Protein AF-A0A4P8RL42-F1 (afdb_monomer)

pLDDT: mean 84.86, std 16.68, range [35.16, 98.5]

Radius of gyration: 20.7 Å; Cα contacts (8 Å, |Δi|>4): 250; chains: 1; bounding box: 62×41×58 Å

Sequence (166 aa):
MNKALKKITCSILVIILTSCLSPSPAGFWENFQEEQQVEHLNNQGPWGGKRIVHWKKGKGTFDKSEIIRFATDNGWTLKSETTFDSYTTQKWVQDGKLIFPLHWKGFTPKFDFDYTGFKEFPRWISGNILVMSFTTGYISIDLETQEEINTNGFIILNEKQNEMTL

Solvent-accessible surface area (backbone atoms only — not comparable to full-atom values): 10068 Å² total; per-residue (Å²): 137,69,84,71,70,75,68,66,75,67,73,66,70,69,67,67,76,73,64,80,81,72,71,56,91,76,48,75,56,69,69,55,66,48,94,31,52,77,49,78,47,80,48,78,47,100,90,54,65,50,72,36,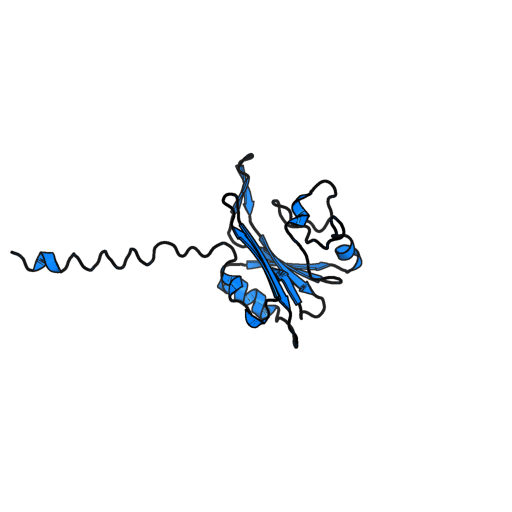41,32,33,49,49,96,71,70,60,65,56,65,69,57,53,52,47,56,39,42,79,70,63,26,42,84,71,47,76,48,77,43,52,36,82,60,48,71,60,30,56,56,96,91,37,48,32,40,53,50,48,99,94,42,78,42,104,57,79,58,91,86,57,76,64,31,79,78,34,70,38,92,74,68,52,38,32,38,39,35,36,22,44,48,87,46,72,44,68,42,87,89,78,65,50,75,41,78,40,66,47,54,38,39,28,30,78,78,27,30,36,38,35,66

Mean predicted aligned error: 8.5 Å

Structure (mmCIF, N/CA/C/O backbone):
data_AF-A0A4P8RL42-F1
#
_entry.id   AF-A0A4P8RL42-F1
#
loop_
_atom_site.group_PDB
_atom_site.id
_atom_site.type_symbol
_atom_site.label_atom_id
_atom_site.label_alt_id
_atom_site.label_comp_id
_atom_site.label_asym_id
_atom_site.label_entity_id
_atom_site.label_seq_id
_atom_site.pdbx_PDB_ins_code
_atom_site.Cartn_x
_atom_site.Cartn_y
_atom_site.Cartn_z
_atom_site.occupancy
_atom_site.B_iso_or_equiv
_atom_site.auth_seq_id
_atom_site.auth_comp_id
_atom_site.auth_asym_id
_atom_site.auth_atom_id
_atom_site.pdbx_PDB_model_num
ATOM 1 N N . MET A 1 1 ? 46.573 -31.026 34.137 1.00 48.59 1 MET A N 1
ATOM 2 C CA . MET A 1 1 ? 45.485 -30.716 33.178 1.00 48.59 1 MET A CA 1
ATOM 3 C C . MET A 1 1 ? 44.779 -29.446 33.646 1.00 48.59 1 MET A C 1
ATOM 5 O O . MET A 1 1 ? 44.196 -29.437 34.724 1.00 48.59 1 MET A O 1
ATOM 9 N N . ASN A 1 2 ? 44.976 -28.344 32.918 1.00 44.38 2 ASN A N 1
ATOM 10 C CA . ASN A 1 2 ? 44.758 -26.969 33.382 1.00 44.38 2 ASN A CA 1
ATOM 11 C C . ASN A 1 2 ? 43.278 -26.551 33.412 1.00 44.38 2 ASN A C 1
ATOM 13 O O . ASN A 1 2 ? 4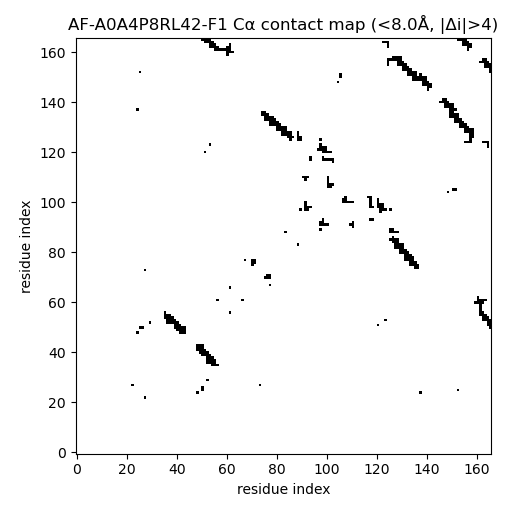2.576 -26.647 32.407 1.00 44.38 2 ASN A O 1
ATOM 17 N N . LYS A 1 3 ? 42.842 -25.966 34.539 1.00 47.75 3 LYS A N 1
ATOM 18 C CA . LYS A 1 3 ? 41.514 -25.343 34.748 1.00 47.75 3 LYS A CA 1
ATOM 19 C C . LYS A 1 3 ? 41.203 -24.174 33.787 1.00 47.75 3 LYS A C 1
ATOM 21 O O . LYS A 1 3 ? 40.080 -23.681 33.783 1.00 47.75 3 LYS A O 1
ATOM 26 N N . ALA A 1 4 ? 42.162 -23.759 32.958 1.00 51.03 4 ALA A N 1
ATOM 27 C CA . ALA A 1 4 ? 41.998 -22.724 31.939 1.00 51.03 4 ALA A CA 1
ATOM 28 C C . ALA A 1 4 ? 41.251 -23.207 30.678 1.00 51.03 4 ALA A C 1
ATOM 30 O O . ALA A 1 4 ? 40.630 -22.398 29.998 1.00 51.03 4 ALA A O 1
ATOM 31 N N . LEU A 1 5 ? 41.230 -24.516 30.391 1.00 46.38 5 LEU A N 1
ATOM 32 C CA . LEU A 1 5 ? 40.621 -25.032 29.154 1.00 46.38 5 LEU A CA 1
ATOM 33 C C . LEU A 1 5 ? 39.092 -25.207 29.239 1.00 46.38 5 LEU A C 1
ATOM 35 O O . LEU A 1 5 ? 38.435 -25.390 28.222 1.00 46.38 5 LEU A O 1
ATOM 39 N N . LYS A 1 6 ? 38.512 -25.117 30.445 1.00 41.56 6 LYS A N 1
ATOM 40 C CA . LYS A 1 6 ? 37.064 -25.285 30.682 1.00 41.56 6 LYS A CA 1
ATOM 41 C C . LYS A 1 6 ? 36.271 -23.970 30.631 1.00 41.56 6 LYS A C 1
ATOM 43 O O . LYS A 1 6 ? 35.050 -24.003 30.708 1.00 41.56 6 LYS A O 1
ATOM 48 N N . LYS A 1 7 ? 36.952 -22.819 30.524 1.00 44.31 7 LYS A N 1
ATOM 49 C CA . LYS A 1 7 ? 36.321 -21.484 30.461 1.00 44.31 7 LYS A CA 1
ATOM 50 C C . LYS A 1 7 ? 36.219 -20.902 29.048 1.00 44.31 7 LYS A C 1
ATOM 52 O O . LYS A 1 7 ? 35.535 -19.904 28.873 1.00 44.31 7 LYS A O 1
ATOM 57 N N . ILE A 1 8 ? 36.856 -21.517 28.052 1.00 49.47 8 ILE A N 1
ATOM 58 C CA . ILE A 1 8 ? 36.859 -21.009 26.667 1.00 49.47 8 ILE A CA 1
ATOM 59 C C . ILE A 1 8 ? 35.755 -21.669 25.818 1.00 49.47 8 ILE A C 1
ATOM 61 O O . ILE A 1 8 ? 35.362 -21.147 24.782 1.00 49.47 8 ILE A O 1
ATOM 65 N N . THR A 1 9 ? 35.161 -22.768 26.286 1.00 47.16 9 THR A N 1
ATOM 66 C CA . THR A 1 9 ? 34.177 -23.547 25.516 1.00 47.16 9 THR A CA 1
ATOM 67 C C . THR A 1 9 ? 32.730 -23.048 25.625 1.00 47.16 9 THR A C 1
ATOM 69 O O . THR A 1 9 ? 31.864 -23.596 24.955 1.00 47.16 9 THR A O 1
ATOM 72 N N . CYS A 1 10 ? 32.442 -22.020 26.435 1.00 45.97 10 CYS A N 1
ATOM 73 C CA . CYS A 1 10 ? 31.068 -21.525 26.633 1.00 45.97 10 CYS A CA 1
ATOM 74 C C . CYS A 1 10 ? 30.753 -20.223 25.870 1.00 45.97 10 CYS A C 1
ATOM 76 O O . CYS A 1 10 ? 29.589 -19.905 25.655 1.00 45.97 10 CYS A O 1
ATOM 78 N N . SER A 1 11 ? 31.764 -19.475 25.416 1.00 48.25 11 SER A N 1
ATOM 79 C CA . SER A 1 11 ? 31.546 -18.135 24.841 1.00 48.25 11 SER A CA 1
ATOM 80 C C . SER A 1 11 ? 31.336 -18.111 23.322 1.00 48.25 11 SER A C 1
ATOM 82 O O . SER A 1 11 ? 31.025 -17.059 22.778 1.00 48.25 11 SER A O 1
ATOM 84 N N . ILE A 1 12 ? 31.474 -19.246 22.627 1.00 50.31 12 ILE A N 1
ATOM 85 C CA . ILE A 1 12 ? 31.303 -19.326 21.161 1.00 50.31 12 ILE A CA 1
ATOM 86 C C . ILE A 1 12 ? 29.868 -19.740 20.772 1.00 50.31 12 ILE A C 1
ATOM 88 O O . ILE A 1 12 ? 29.427 -19.463 19.662 1.00 50.31 12 ILE A O 1
ATOM 92 N N . LEU A 1 13 ? 29.084 -20.321 21.690 1.00 44.75 13 LEU A N 1
ATOM 93 C CA . LEU A 1 13 ? 27.741 -20.837 21.378 1.00 44.75 13 LEU A CA 1
ATOM 94 C C . LEU A 1 13 ? 26.639 -19.756 21.352 1.00 44.75 13 LEU A C 1
ATOM 96 O O . LEU A 1 13 ? 25.581 -19.977 20.775 1.00 44.75 13 LEU A O 1
ATOM 100 N N . VAL A 1 14 ? 26.876 -18.576 21.937 1.00 51.81 14 VAL A N 1
ATOM 101 C CA . VAL A 1 14 ? 25.872 -17.491 22.005 1.00 51.81 14 VAL A CA 1
ATOM 102 C C . VAL A 1 14 ? 25.828 -16.648 20.720 1.00 51.81 14 VAL A C 1
ATOM 104 O O . VAL A 1 14 ? 24.813 -16.026 20.429 1.00 51.81 14 VAL A O 1
ATOM 107 N N . ILE A 1 15 ? 26.881 -16.668 19.897 1.00 50.81 15 ILE A N 1
ATOM 108 C CA . ILE A 1 15 ? 26.983 -15.812 18.698 1.00 50.81 15 ILE A CA 1
ATOM 109 C C . ILE A 1 15 ? 26.294 -16.447 17.466 1.00 50.81 15 ILE A C 1
ATOM 111 O O . ILE A 1 15 ? 25.999 -15.757 16.497 1.00 50.81 15 ILE A O 1
ATOM 115 N N . ILE A 1 16 ? 25.959 -17.742 17.511 1.00 49.81 16 ILE A N 1
ATOM 116 C CA . ILE A 1 16 ? 25.356 -18.473 16.374 1.00 49.81 16 ILE A CA 1
ATOM 117 C C . ILE A 1 16 ? 23.809 -18.428 16.405 1.00 49.81 16 ILE A C 1
ATOM 119 O O . ILE A 1 16 ? 23.157 -18.812 15.442 1.00 49.81 16 ILE A O 1
ATOM 123 N N . LEU A 1 17 ? 23.190 -17.921 17.481 1.00 47.09 17 LEU A N 1
ATOM 124 C CA . LEU A 1 17 ? 21.724 -17.785 17.578 1.00 47.09 17 LEU A CA 1
ATOM 125 C C . LEU A 1 17 ? 21.194 -16.401 17.175 1.00 47.09 17 LEU A C 1
ATOM 127 O O . LEU A 1 17 ? 19.986 -16.224 17.065 1.00 47.09 17 LEU A O 1
ATOM 131 N N . THR A 1 18 ? 22.067 -15.423 16.926 1.00 50.94 18 THR A N 1
ATOM 132 C CA . THR A 1 18 ? 21.676 -14.111 16.374 1.00 50.94 18 THR A CA 1
ATOM 133 C C . THR A 1 18 ? 21.862 -14.035 14.857 1.00 50.94 18 THR A C 1
ATOM 135 O O . THR A 1 18 ? 21.629 -12.992 14.246 1.00 50.94 18 THR A O 1
ATOM 138 N N . SER A 1 19 ? 22.280 -15.137 14.227 1.00 35.16 19 SER A N 1
ATOM 139 C CA . SER A 1 19 ? 22.472 -15.237 12.784 1.00 35.16 19 SER A CA 1
ATOM 140 C C . SER A 1 19 ? 21.126 -15.449 12.079 1.00 35.16 19 SER A C 1
ATOM 142 O O . SER A 1 19 ? 20.507 -16.497 12.224 1.00 35.16 19 SER A O 1
ATOM 144 N N . CYS A 1 20 ? 20.712 -14.473 11.270 1.00 51.19 20 CYS A N 1
ATOM 145 C CA . CYS A 1 20 ? 19.625 -14.572 10.286 1.00 51.19 20 CYS A CA 1
ATOM 146 C C . CYS A 1 20 ? 18.197 -14.783 10.818 1.00 51.19 20 CYS A C 1
ATOM 148 O O . CYS A 1 20 ? 17.519 -15.744 10.469 1.00 51.19 20 CYS A O 1
ATOM 150 N N . LEU A 1 21 ? 17.661 -13.772 11.495 1.00 45.22 21 LEU A N 1
ATOM 151 C CA . LEU A 1 21 ? 16.284 -13.360 11.214 1.00 45.22 21 LEU A CA 1
ATOM 152 C C . LEU A 1 21 ? 16.374 -12.056 10.427 1.00 45.22 21 LEU A C 1
ATOM 154 O O . LEU A 1 21 ? 16.162 -10.986 10.980 1.00 45.22 21 LEU A O 1
ATOM 158 N N . SER A 1 22 ? 16.771 -12.122 9.152 1.00 49.28 22 SER A N 1
ATOM 159 C CA . SER A 1 22 ? 16.405 -11.024 8.257 1.00 49.28 22 SER A CA 1
ATOM 160 C C . SER A 1 22 ? 14.915 -11.225 8.000 1.00 49.28 22 SER A C 1
ATOM 162 O O . SER A 1 22 ? 14.570 -12.215 7.344 1.00 49.28 22 SER A O 1
ATOM 164 N N . PRO A 1 23 ? 14.011 -10.418 8.589 1.00 61.91 23 PRO A N 1
ATOM 165 C CA . PRO A 1 23 ? 12.600 -10.560 8.287 1.00 61.91 23 PRO A CA 1
ATOM 166 C C . PRO A 1 23 ? 12.448 -10.424 6.772 1.00 61.91 23 PRO A C 1
ATOM 168 O O . PRO A 1 23 ? 13.044 -9.532 6.161 1.00 61.91 23 PRO A O 1
ATOM 171 N N . SER A 1 24 ? 11.689 -11.336 6.154 1.00 70.94 24 SER A N 1
ATOM 172 C CA . SER A 1 24 ? 11.369 -11.219 4.727 1.00 70.94 24 SER A CA 1
ATOM 173 C C . SER A 1 24 ? 10.887 -9.790 4.442 1.00 70.94 24 SER A C 1
ATOM 175 O O . SER A 1 24 ? 10.208 -9.230 5.312 1.00 70.94 24 SER A O 1
ATOM 177 N N . PRO A 1 25 ? 11.187 -9.195 3.275 1.00 75.44 25 PRO A N 1
ATOM 178 C CA . PRO A 1 25 ? 10.697 -7.860 2.947 1.00 75.44 25 PRO A CA 1
ATOM 179 C C . PRO A 1 25 ? 9.186 -7.772 3.205 1.00 75.44 25 PRO A C 1
ATOM 181 O O . PRO A 1 25 ? 8.433 -8.634 2.753 1.00 75.44 25 PRO A O 1
ATOM 184 N N . ALA A 1 26 ? 8.749 -6.781 3.988 1.00 87.44 26 ALA A N 1
ATOM 185 C CA . ALA A 1 26 ? 7.354 -6.600 4.424 1.00 87.44 26 ALA A CA 1
ATOM 186 C C . ALA A 1 26 ? 6.773 -7.678 5.379 1.00 87.44 26 ALA A C 1
ATOM 188 O O . ALA A 1 26 ? 5.577 -7.662 5.649 1.00 87.44 26 ALA A O 1
ATOM 189 N N . GLY A 1 27 ? 7.565 -8.618 5.904 1.00 88.12 27 GLY A N 1
ATOM 190 C CA . GLY A 1 27 ? 7.070 -9.722 6.747 1.00 88.12 27 GLY A CA 1
ATOM 191 C C . GLY A 1 27 ? 6.490 -9.283 8.088 1.00 88.12 27 GLY A C 1
ATOM 192 O O . GLY A 1 27 ? 5.597 -9.931 8.618 1.00 88.12 27 GLY A O 1
ATOM 193 N N . PHE A 1 28 ? 6.931 -8.139 8.604 1.00 90.81 28 PHE A N 1
ATOM 194 C CA . PHE A 1 28 ? 6.409 -7.575 9.846 1.00 90.81 28 PHE A CA 1
ATOM 195 C C . PHE A 1 28 ? 4.910 -7.229 9.772 1.00 90.81 28 PHE A C 1
ATOM 197 O O . PHE A 1 28 ? 4.249 -7.188 10.806 1.00 90.81 28 PHE A O 1
ATOM 204 N N . TRP A 1 29 ? 4.351 -7.040 8.571 1.00 93.56 29 TRP A N 1
ATOM 205 C CA . TRP A 1 29 ? 2.921 -6.784 8.382 1.00 93.56 29 TRP A CA 1
ATOM 206 C C . TRP A 1 29 ? 2.024 -7.975 8.719 1.00 93.56 29 TRP A C 1
ATOM 208 O O . TRP A 1 29 ? 0.846 -7.762 8.983 1.00 93.56 29 TRP A O 1
ATOM 218 N N . GLU A 1 30 ? 2.554 -9.202 8.764 1.00 89.56 30 GLU A N 1
ATOM 219 C CA . GLU A 1 30 ? 1.757 -10.404 9.057 1.00 89.56 30 GLU A CA 1
ATOM 220 C C . GLU A 1 30 ? 1.073 -10.326 10.427 1.00 89.56 30 GLU A C 1
ATOM 222 O O . GLU A 1 30 ? -0.055 -10.779 10.573 1.00 89.56 30 GLU A O 1
ATOM 227 N N . ASN A 1 31 ? 1.695 -9.652 11.396 1.00 91.06 31 ASN A N 1
ATOM 228 C CA . ASN A 1 31 ? 1.150 -9.515 12.748 1.00 91.06 31 ASN A CA 1
ATOM 229 C C . ASN A 1 31 ? 0.371 -8.206 12.959 1.00 91.06 31 ASN A C 1
ATOM 231 O O . ASN A 1 31 ? -0.161 -7.963 14.043 1.00 91.06 31 ASN A O 1
ATOM 235 N N . PHE A 1 32 ? 0.323 -7.316 11.963 1.00 95.25 32 PHE A N 1
ATOM 236 C CA . PHE A 1 32 ? -0.407 -6.060 12.098 1.00 95.25 32 PHE A CA 1
ATOM 237 C C . PHE A 1 32 ? -1.907 -6.332 12.030 1.00 95.25 32 PHE A C 1
ATOM 239 O O . PHE A 1 32 ? -2.397 -6.774 10.992 1.00 95.25 32 PHE A O 1
ATOM 246 N N . GLN A 1 33 ? -2.643 -6.050 13.111 1.00 95.06 33 GLN A N 1
ATOM 247 C CA . GLN A 1 33 ? -4.110 -6.168 13.142 1.00 95.06 33 GLN A CA 1
ATOM 248 C C . GLN A 1 33 ? -4.600 -7.517 12.571 1.00 95.06 33 GLN A C 1
ATOM 250 O O . GLN A 1 33 ? -5.485 -7.570 11.719 1.00 95.06 33 GLN A O 1
ATOM 255 N N . GLU A 1 34 ? -3.957 -8.607 13.007 1.00 95.06 34 GLU A N 1
ATOM 256 C CA . GLU A 1 34 ? -4.115 -9.967 12.466 1.00 95.06 34 GLU A CA 1
ATOM 257 C C . GLU A 1 34 ? -5.574 -10.433 12.432 1.00 95.06 34 GLU A C 1
ATOM 259 O O . GLU A 1 34 ? -6.045 -10.926 11.413 1.00 95.06 34 GLU A O 1
ATOM 264 N N . GLU A 1 35 ? -6.337 -10.173 13.495 1.00 95.62 35 GLU A N 1
ATOM 265 C CA . GLU A 1 35 ? -7.759 -10.535 13.582 1.00 95.62 35 GLU A CA 1
ATOM 266 C C . GLU A 1 35 ? -8.645 -9.845 12.528 1.00 95.62 35 GLU A C 1
ATOM 268 O O . GLU A 1 35 ? -9.798 -10.230 12.334 1.00 95.62 35 GLU A O 1
ATOM 273 N N . GLN A 1 36 ? -8.148 -8.790 11.878 1.00 97.38 36 GLN A N 1
ATOM 274 C CA . GLN A 1 36 ? -8.848 -8.077 10.813 1.00 97.38 36 GLN A CA 1
ATOM 275 C C . GLN A 1 36 ? -8.395 -8.516 9.413 1.00 97.38 36 GLN A C 1
ATOM 277 O O . GLN A 1 36 ? -8.956 -8.018 8.436 1.00 97.38 36 GLN A O 1
ATOM 282 N N . GLN A 1 37 ? -7.406 -9.407 9.286 1.00 96.44 37 GLN A N 1
ATOM 283 C CA . GLN A 1 37 ? -6.947 -9.929 7.997 1.00 96.44 37 GLN A CA 1
ATOM 284 C C . GLN A 1 37 ? -7.973 -10.918 7.429 1.00 96.44 37 GLN A C 1
ATOM 286 O O . GLN A 1 37 ? -8.517 -11.758 8.143 1.00 96.44 37 GLN A O 1
ATOM 291 N N . VAL A 1 38 ? -8.283 -10.780 6.140 1.00 96.62 38 VAL A N 1
ATOM 292 C CA . VAL A 1 38 ? -9.310 -11.580 5.452 1.00 96.62 38 VAL A CA 1
ATOM 293 C C . VAL A 1 38 ? -8.794 -12.282 4.195 1.00 96.62 38 VAL A C 1
ATOM 295 O O . VAL A 1 38 ? -9.374 -13.288 3.806 1.00 96.62 38 VAL A O 1
ATOM 298 N N . GLU A 1 39 ? -7.718 -11.788 3.571 1.00 93.38 39 GLU A N 1
ATOM 299 C CA . GLU A 1 39 ? -7.052 -12.428 2.424 1.00 93.38 39 GLU A CA 1
ATOM 300 C C . GLU A 1 39 ? -5.543 -12.186 2.484 1.00 93.38 39 GLU A C 1
ATOM 302 O O . GLU A 1 39 ? -5.092 -11.110 2.882 1.00 93.38 39 GLU A O 1
ATOM 307 N N . HIS A 1 40 ? -4.756 -13.185 2.080 1.00 89.94 40 HIS A N 1
ATOM 308 C CA . HIS A 1 40 ? -3.297 -13.119 2.100 1.00 89.94 40 HIS A CA 1
ATOM 309 C C . HIS A 1 40 ? -2.746 -13.801 0.851 1.00 89.94 40 HIS A C 1
ATOM 311 O O . HIS A 1 40 ? -3.061 -14.956 0.563 1.00 89.94 40 HIS A O 1
ATOM 317 N N . LEU A 1 41 ? -1.865 -13.113 0.135 1.00 87.19 41 LEU A N 1
ATOM 318 C CA . LEU A 1 41 ? -1.047 -13.699 -0.915 1.00 87.19 41 LEU A CA 1
ATOM 319 C C . LEU A 1 41 ? 0.408 -13.514 -0.531 1.00 87.19 41 LEU A C 1
ATOM 321 O O . LEU A 1 41 ? 0.923 -12.399 -0.504 1.00 87.19 41 LEU A O 1
ATOM 325 N N . ASN A 1 42 ? 1.074 -14.624 -0.249 1.00 83.81 42 ASN A N 1
ATOM 326 C CA . ASN A 1 42 ? 2.492 -14.641 0.046 1.00 83.81 42 ASN A CA 1
ATOM 327 C C . ASN A 1 42 ? 3.177 -15.591 -0.934 1.00 83.81 42 ASN A C 1
ATOM 329 O O . ASN A 1 42 ? 3.057 -16.809 -0.820 1.00 83.81 42 ASN A O 1
ATOM 333 N N . ASN A 1 43 ? 3.856 -15.034 -1.932 1.00 79.12 43 ASN A N 1
ATOM 334 C CA . ASN A 1 43 ? 4.658 -15.809 -2.869 1.00 79.12 43 ASN A CA 1
ATOM 335 C C . ASN A 1 43 ? 6.097 -15.315 -2.763 1.00 79.12 43 ASN A C 1
ATOM 337 O O . ASN A 1 43 ? 6.407 -14.257 -3.293 1.00 79.12 43 ASN A O 1
ATOM 341 N N . GLN A 1 44 ? 6.943 -16.066 -2.060 1.00 68.19 44 GLN A N 1
ATOM 342 C CA . GLN A 1 44 ? 8.369 -15.783 -1.860 1.00 68.19 44 GLN A CA 1
ATOM 343 C C . GLN A 1 44 ? 9.204 -16.659 -2.800 1.00 68.19 44 GLN A C 1
ATOM 345 O O . GLN A 1 44 ? 9.900 -17.578 -2.368 1.00 68.19 44 GLN A O 1
ATOM 350 N N . GLY A 1 45 ? 9.063 -16.428 -4.104 1.00 66.50 45 GLY A N 1
ATOM 351 C CA . GLY A 1 45 ? 9.779 -17.191 -5.118 1.00 66.50 45 GLY A CA 1
ATOM 352 C C . GLY A 1 45 ? 11.290 -16.916 -5.110 1.00 66.50 45 GLY A C 1
ATOM 353 O O . GLY A 1 45 ? 11.740 -15.887 -4.604 1.00 66.50 45 GLY A O 1
ATOM 354 N N . PRO A 1 46 ? 12.097 -17.799 -5.731 1.00 56.06 46 PRO A N 1
ATOM 355 C CA . PRO A 1 46 ? 13.551 -17.621 -5.832 1.00 56.06 46 PRO A CA 1
ATOM 356 C C . PRO A 1 46 ? 13.961 -16.363 -6.617 1.00 56.06 46 PRO A C 1
ATOM 358 O O . PRO A 1 46 ? 15.097 -15.917 -6.508 1.00 56.06 46 PRO A O 1
ATOM 361 N N . TRP A 1 47 ? 13.033 -15.785 -7.384 1.00 63.19 47 TRP A N 1
ATOM 362 C CA . TRP A 1 47 ? 13.239 -14.614 -8.241 1.00 63.19 47 TRP A CA 1
ATOM 363 C C . TRP A 1 47 ? 12.595 -13.338 -7.685 1.00 63.19 47 TRP A C 1
ATOM 365 O O . TRP A 1 47 ? 12.375 -12.381 -8.421 1.00 63.19 47 TRP A O 1
ATOM 375 N N . GLY A 1 48 ? 12.261 -13.333 -6.393 1.00 65.12 48 GLY A N 1
ATOM 376 C CA . GLY A 1 48 ? 11.593 -12.222 -5.729 1.00 65.12 48 GLY A CA 1
ATOM 377 C C . GLY A 1 48 ? 10.279 -12.637 -5.080 1.00 65.12 48 GLY A C 1
ATOM 378 O O . GLY A 1 48 ? 9.629 -13.609 -5.474 1.00 65.12 48 GLY A O 1
ATOM 379 N N . GLY A 1 49 ? 9.914 -11.884 -4.044 1.00 75.88 49 GLY A N 1
ATOM 380 C CA . GLY A 1 49 ? 8.728 -12.129 -3.245 1.00 75.88 49 GLY A CA 1
ATOM 381 C C . GLY A 1 49 ? 7.665 -11.058 -3.434 1.00 75.88 49 GLY A C 1
ATOM 382 O O . GLY A 1 49 ? 7.978 -9.872 -3.495 1.00 75.88 49 GLY A O 1
ATOM 383 N N . LYS A 1 50 ? 6.398 -11.468 -3.459 1.00 82.44 50 LYS A N 1
ATOM 384 C CA . LYS A 1 50 ? 5.248 -10.581 -3.284 1.00 82.44 50 LYS A CA 1
ATOM 385 C C . LYS A 1 50 ? 4.505 -10.954 -2.014 1.00 82.44 50 LYS A C 1
ATOM 387 O O . LYS A 1 50 ? 4.257 -12.132 -1.745 1.00 82.44 50 LYS A O 1
ATOM 392 N N . ARG A 1 51 ? 4.140 -9.927 -1.256 1.00 88.94 51 ARG A N 1
ATOM 393 C CA . ARG A 1 51 ? 3.251 -10.031 -0.109 1.00 88.94 51 ARG A CA 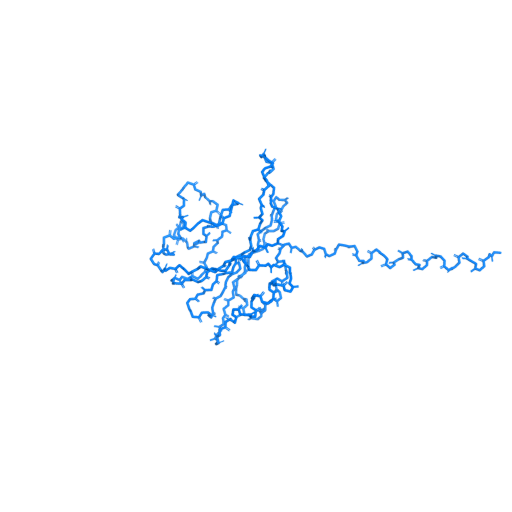1
ATOM 394 C C . ARG A 1 51 ? 2.121 -9.048 -0.323 1.00 88.94 51 ARG A C 1
ATOM 396 O O . ARG A 1 51 ? 2.379 -7.871 -0.537 1.00 88.94 51 ARG A O 1
ATOM 403 N N . ILE A 1 52 ? 0.910 -9.570 -0.283 1.00 93.06 52 ILE A N 1
ATOM 404 C CA . ILE A 1 52 ? -0.315 -8.799 -0.370 1.00 93.06 52 ILE A CA 1
ATOM 405 C C . ILE A 1 52 ? -1.190 -9.273 0.771 1.00 93.06 52 ILE A C 1
ATOM 407 O O . ILE A 1 52 ? -1.388 -10.477 0.940 1.00 93.06 52 ILE A O 1
ATOM 411 N N . VAL A 1 53 ? -1.685 -8.343 1.568 1.00 95.44 53 VAL A N 1
ATOM 412 C CA . VAL A 1 53 ? -2.554 -8.668 2.698 1.00 95.44 53 VAL A CA 1
ATOM 413 C C . VAL A 1 53 ? -3.746 -7.737 2.638 1.00 95.44 53 VAL A C 1
ATOM 415 O O . VAL A 1 53 ? -3.602 -6.543 2.385 1.00 95.44 53 VAL A O 1
ATOM 418 N N . HIS A 1 54 ? -4.936 -8.288 2.818 1.00 97.44 54 HIS A N 1
ATOM 419 C CA . HIS A 1 54 ? -6.182 -7.547 2.814 1.00 97.44 54 HIS A CA 1
ATOM 420 C C . HIS A 1 54 ? -6.796 -7.595 4.204 1.00 97.44 54 HIS A C 1
ATOM 422 O O . HIS A 1 54 ? -6.984 -8.673 4.767 1.00 97.44 54 HIS A O 1
ATOM 428 N N . TRP A 1 55 ? -7.155 -6.430 4.732 1.00 97.94 55 TRP A N 1
ATOM 429 C CA . TRP A 1 55 ? -7.803 -6.302 6.026 1.00 97.94 55 TRP A CA 1
ATOM 430 C C . TRP A 1 55 ? -9.169 -5.647 5.902 1.00 97.94 55 TRP A C 1
ATOM 432 O O . TRP A 1 55 ? -9.369 -4.717 5.115 1.00 97.94 55 TRP A O 1
ATOM 442 N N . LYS A 1 56 ? -10.084 -6.054 6.781 1.00 98.00 56 LYS A N 1
ATOM 443 C CA . LYS A 1 56 ? -11.435 -5.515 6.869 1.00 98.00 56 LYS A CA 1
ATOM 444 C C . LYS A 1 56 ? -11.911 -5.422 8.311 1.00 98.00 56 LYS A C 1
ATOM 446 O O . LYS A 1 56 ? -11.923 -6.401 9.051 1.00 98.00 56 LYS A O 1
ATOM 451 N N . LYS A 1 57 ? -12.384 -4.239 8.702 1.00 96.69 57 LYS A N 1
ATOM 452 C CA . LYS A 1 57 ? -13.013 -4.006 10.004 1.00 96.69 57 LYS A CA 1
ATOM 453 C C . LYS A 1 57 ? -14.525 -4.158 9.916 1.00 96.69 57 LYS A C 1
ATOM 455 O O . LYS A 1 57 ? -15.185 -3.512 9.104 1.00 96.69 57 LYS A O 1
ATOM 460 N N . GLY A 1 58 ? -15.088 -4.949 10.829 1.00 92.12 58 GLY A N 1
ATOM 461 C CA . GLY A 1 58 ? -16.538 -5.002 11.036 1.00 92.12 58 GLY A CA 1
ATOM 462 C C . GLY A 1 58 ? -17.103 -3.704 11.632 1.00 92.12 58 GLY A C 1
ATOM 463 O O . GLY A 1 58 ? -18.226 -3.317 11.316 1.00 92.12 58 G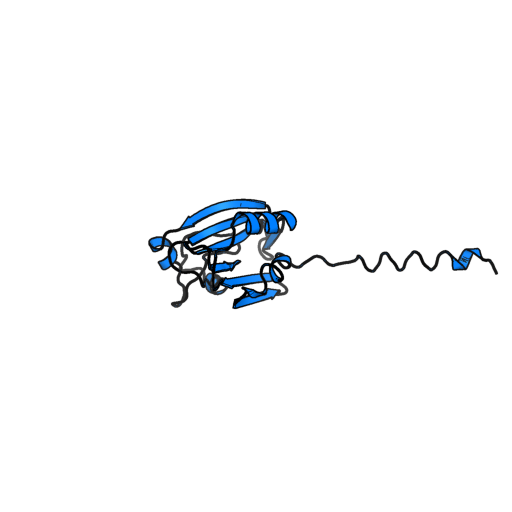LY A O 1
ATOM 464 N N . LYS A 1 59 ? -16.323 -3.011 12.476 1.00 93.06 59 LYS A N 1
ATOM 465 C CA . LYS A 1 59 ? -16.645 -1.699 13.064 1.00 93.06 59 LYS A CA 1
ATOM 466 C C . LYS A 1 59 ? -15.380 -0.844 13.197 1.00 93.06 59 LYS A C 1
ATOM 468 O O . LYS A 1 59 ? -14.310 -1.374 13.482 1.00 93.06 59 LYS A O 1
ATOM 473 N N . GLY A 1 60 ? -15.532 0.473 13.059 1.00 95.75 60 GLY A N 1
ATOM 474 C CA . GLY A 1 60 ? -14.431 1.436 13.167 1.00 95.75 60 GLY A CA 1
ATOM 475 C C . GLY A 1 60 ? -13.603 1.563 11.887 1.00 95.75 60 GLY A C 1
ATOM 476 O O . GLY A 1 60 ? -14.006 1.093 10.824 1.00 95.75 60 GLY A O 1
ATOM 477 N N . THR A 1 61 ? -12.453 2.222 12.009 1.00 97.75 61 THR A N 1
ATOM 478 C CA . THR A 1 61 ? -11.538 2.524 10.903 1.00 97.75 61 THR A CA 1
ATOM 479 C C . THR A 1 61 ? -10.111 2.100 11.244 1.00 97.75 61 THR A C 1
ATOM 481 O O . THR A 1 61 ? -9.765 1.878 12.408 1.00 97.75 61 THR A O 1
ATOM 484 N N . PHE A 1 62 ? -9.278 1.916 10.229 1.00 97.88 62 PHE A N 1
ATOM 485 C CA . PHE A 1 62 ? -7.833 1.843 10.372 1.00 97.88 62 PHE A CA 1
ATOM 486 C C . PHE A 1 62 ? -7.300 3.266 10.546 1.00 97.88 62 PHE A C 1
ATOM 488 O O . PHE A 1 62 ? -7.541 4.124 9.697 1.00 97.88 62 PHE A O 1
ATOM 495 N N . ASP A 1 63 ? -6.617 3.533 11.661 1.00 97.38 63 ASP A N 1
ATOM 496 C CA . ASP A 1 63 ? -6.011 4.841 11.897 1.00 97.38 63 ASP A CA 1
ATOM 497 C C . ASP A 1 63 ? -4.759 4.975 11.032 1.00 97.38 63 ASP A C 1
ATOM 499 O O . ASP A 1 63 ? -3.780 4.243 11.182 1.00 97.38 63 ASP A O 1
ATOM 503 N N . LYS A 1 64 ? -4.780 5.950 10.126 1.00 97.62 64 LYS A N 1
ATOM 504 C CA . LYS A 1 64 ? -3.655 6.246 9.244 1.00 97.62 64 LYS A CA 1
ATOM 505 C C . LYS A 1 64 ? -2.361 6.515 10.019 1.00 97.62 64 LYS A C 1
ATOM 507 O O . LYS A 1 64 ? -1.292 6.084 9.597 1.00 97.62 64 LYS A O 1
ATOM 512 N N . SER A 1 65 ? -2.455 7.186 11.165 1.00 98.00 65 SER A N 1
ATOM 513 C CA . SER A 1 65 ? -1.299 7.509 12.009 1.00 98.00 65 SER A CA 1
ATOM 514 C C . SER A 1 65 ? -0.680 6.248 12.610 1.00 98.00 65 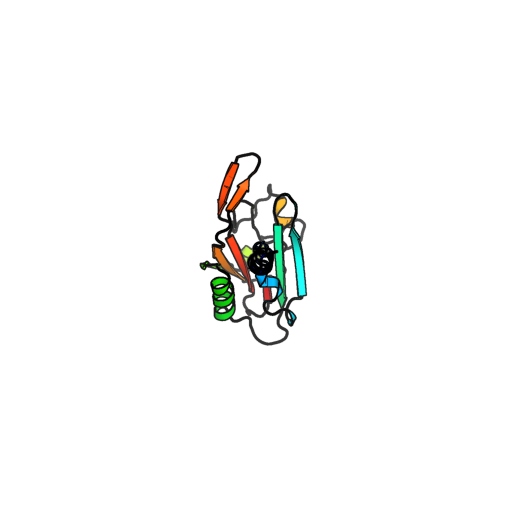SER A C 1
ATOM 516 O O . SER A 1 65 ? 0.540 6.144 12.708 1.00 98.00 65 SER A O 1
ATOM 518 N N . GLU A 1 66 ? -1.513 5.271 12.975 1.00 98.25 66 GLU A N 1
ATOM 519 C CA . GLU A 1 66 ? -1.077 3.963 13.462 1.00 98.25 66 GLU A CA 1
ATOM 520 C C . GLU A 1 66 ? -0.361 3.176 12.360 1.00 98.25 66 GLU A C 1
ATOM 522 O O . GLU A 1 66 ? 0.724 2.657 12.610 1.00 98.25 66 GLU A O 1
ATOM 527 N N . ILE A 1 67 ? -0.917 3.151 11.142 1.00 98.31 67 ILE A N 1
ATOM 528 C CA . ILE A 1 67 ? -0.299 2.490 9.980 1.00 98.31 67 ILE A CA 1
ATOM 529 C C . ILE A 1 67 ? 1.076 3.101 9.687 1.00 98.31 67 ILE A C 1
ATOM 531 O O . ILE A 1 67 ? 2.060 2.376 9.552 1.00 98.31 67 ILE A O 1
ATOM 535 N N . ILE A 1 68 ? 1.158 4.435 9.607 1.00 98.44 68 ILE A N 1
ATOM 536 C CA . ILE A 1 68 ? 2.412 5.143 9.317 1.00 98.44 68 ILE A CA 1
ATOM 537 C C . ILE A 1 68 ? 3.441 4.885 10.418 1.00 98.44 68 ILE A C 1
ATOM 539 O O . ILE A 1 68 ? 4.598 4.599 10.108 1.00 98.44 68 ILE A O 1
ATOM 543 N N . ARG A 1 69 ? 3.035 4.958 11.693 1.00 98.31 69 ARG A N 1
ATOM 544 C CA . ARG A 1 69 ? 3.920 4.668 12.826 1.00 98.31 69 ARG A CA 1
ATOM 545 C C . ARG A 1 69 ? 4.432 3.234 12.762 1.00 98.31 69 ARG A C 1
ATOM 547 O O . ARG A 1 69 ? 5.634 3.034 12.819 1.00 98.31 69 ARG A O 1
ATOM 554 N N . PHE A 1 70 ? 3.546 2.259 12.562 1.00 97.56 70 PHE A N 1
ATOM 555 C CA . PHE A 1 70 ? 3.926 0.853 12.465 1.00 97.56 70 PHE A CA 1
ATOM 556 C C . PHE A 1 70 ? 4.903 0.594 11.311 1.00 97.56 70 PHE A C 1
ATOM 558 O O . PHE A 1 70 ? 5.898 -0.101 11.494 1.00 97.56 70 PHE A O 1
ATOM 565 N N . ALA A 1 71 ? 4.670 1.194 10.141 1.00 96.50 71 ALA A N 1
ATOM 566 C CA . ALA A 1 71 ? 5.605 1.130 9.020 1.00 96.50 71 ALA A CA 1
ATOM 567 C C . ALA A 1 71 ? 6.973 1.740 9.391 1.00 96.50 71 ALA A C 1
ATOM 569 O O . ALA A 1 71 ? 8.011 1.118 9.167 1.00 96.50 71 ALA A O 1
ATOM 570 N N . THR A 1 72 ? 6.967 2.918 10.020 1.00 96.25 72 THR A N 1
ATOM 571 C CA . THR A 1 72 ? 8.176 3.650 10.440 1.00 96.25 72 THR A CA 1
ATOM 572 C C . THR A 1 72 ? 8.994 2.879 11.467 1.00 96.25 72 THR A C 1
ATOM 574 O O . THR A 1 72 ? 10.207 2.750 11.305 1.00 96.25 72 THR A O 1
ATOM 577 N N . ASP A 1 73 ? 8.339 2.292 12.468 1.00 95.88 73 ASP A N 1
ATOM 578 C CA . ASP A 1 73 ? 8.976 1.462 13.496 1.00 95.88 73 ASP A CA 1
ATOM 579 C C . ASP A 1 73 ? 9.651 0.215 12.893 1.00 95.88 73 ASP A C 1
ATOM 581 O O . ASP A 1 73 ? 10.589 -0.330 13.473 1.00 95.88 73 ASP A O 1
ATOM 585 N N . ASN A 1 74 ? 9.221 -0.206 11.697 1.00 94.25 74 ASN A N 1
ATOM 586 C CA . ASN A 1 74 ? 9.793 -1.314 10.930 1.00 94.25 74 ASN A CA 1
ATOM 587 C C . ASN A 1 74 ? 10.680 -0.854 9.753 1.00 94.25 74 ASN A C 1
ATOM 589 O O . ASN A 1 74 ? 10.967 -1.626 8.835 1.00 94.25 74 ASN A O 1
ATOM 593 N N . GLY A 1 75 ? 11.136 0.402 9.769 1.00 93.50 75 GLY A N 1
ATOM 594 C CA . GLY A 1 75 ? 12.119 0.934 8.822 1.00 93.50 75 GLY A CA 1
ATOM 595 C C . GLY A 1 75 ? 11.553 1.419 7.486 1.00 93.50 75 GLY A C 1
ATOM 596 O O . GLY A 1 75 ? 12.322 1.793 6.602 1.00 93.50 75 GLY A O 1
ATOM 597 N N . TRP A 1 76 ? 10.231 1.448 7.313 1.00 95.00 76 TRP A N 1
ATOM 598 C CA . TRP A 1 76 ? 9.597 2.021 6.125 1.00 95.00 76 TRP A CA 1
ATOM 599 C C . TRP A 1 76 ? 9.314 3.505 6.327 1.00 95.00 76 TRP A C 1
ATOM 601 O O . TRP A 1 76 ? 8.753 3.907 7.335 1.00 95.00 76 TRP A O 1
ATOM 611 N N . THR A 1 77 ? 9.639 4.340 5.346 1.00 96.12 77 THR A N 1
ATOM 612 C CA . THR A 1 77 ? 9.395 5.789 5.429 1.00 96.12 77 THR A CA 1
ATOM 613 C C . THR A 1 77 ? 8.275 6.193 4.484 1.00 96.12 77 THR A C 1
ATOM 615 O O . THR A 1 77 ? 8.361 5.916 3.288 1.00 96.12 77 THR A O 1
ATOM 618 N N . LEU A 1 78 ? 7.239 6.870 4.990 1.00 97.44 78 LEU A N 1
ATOM 619 C CA . LEU A 1 78 ? 6.176 7.414 4.142 1.00 97.44 78 LEU A CA 1
ATOM 620 C C . LEU A 1 78 ? 6.771 8.401 3.128 1.00 97.44 78 LEU A C 1
ATOM 622 O O . LEU A 1 78 ? 7.449 9.358 3.497 1.00 97.44 78 LEU A O 1
ATOM 626 N N . LYS A 1 79 ? 6.493 8.169 1.847 1.00 96.31 79 LYS A N 1
ATOM 627 C CA . LYS A 1 79 ? 6.958 8.992 0.729 1.00 96.31 79 LYS A CA 1
ATOM 628 C C . LYS A 1 79 ? 5.860 9.914 0.219 1.00 96.31 79 LYS A C 1
ATOM 630 O O . LYS A 1 79 ? 6.113 11.090 -0.027 1.00 96.31 79 LYS A O 1
ATOM 635 N N . SER A 1 80 ? 4.654 9.388 0.025 1.00 96.50 80 SER A N 1
ATOM 636 C CA . SER A 1 80 ? 3.527 10.183 -0.459 1.00 96.50 80 SER A CA 1
ATOM 637 C C . SER A 1 80 ? 2.185 9.575 -0.090 1.00 96.50 80 SER A C 1
ATOM 639 O O . SER A 1 80 ? 2.064 8.379 0.165 1.00 96.50 80 SER A O 1
ATOM 641 N N . GLU A 1 81 ? 1.165 10.420 -0.149 1.00 97.75 81 GLU A N 1
ATOM 642 C CA . GLU A 1 81 ? -0.239 10.050 -0.063 1.00 97.75 81 GLU A CA 1
ATOM 643 C C . GLU A 1 81 ? -0.934 10.557 -1.327 1.00 97.75 81 GLU A C 1
ATOM 645 O O . GLU A 1 81 ? -0.698 11.683 -1.770 1.00 97.75 81 GLU A O 1
ATOM 650 N N . THR A 1 82 ? -1.751 9.729 -1.967 1.00 98.00 82 THR A N 1
ATOM 651 C CA . THR A 1 82 ? -2.463 10.119 -3.187 1.00 98.00 82 THR A CA 1
ATOM 652 C C . THR A 1 82 ? -3.844 9.496 -3.210 1.00 98.00 82 THR A C 1
ATOM 654 O O . THR A 1 82 ? -3.990 8.281 -3.103 1.00 98.00 82 THR A O 1
ATOM 657 N N . THR A 1 83 ? -4.862 10.337 -3.364 1.00 98.06 83 THR A N 1
ATOM 658 C CA . THR A 1 83 ? -6.246 9.891 -3.513 1.00 98.06 83 THR A CA 1
ATOM 659 C C . THR A 1 83 ? -6.569 9.693 -4.987 1.00 98.06 83 THR A C 1
ATOM 661 O O . THR A 1 83 ? -6.268 10.558 -5.809 1.00 98.06 83 THR A O 1
ATOM 664 N N . PHE A 1 84 ? -7.214 8.577 -5.313 1.00 97.56 84 PHE A N 1
ATOM 665 C CA . PHE A 1 84 ? -7.743 8.292 -6.642 1.00 97.56 84 PHE A CA 1
ATOM 666 C C . PHE A 1 84 ? -9.258 8.165 -6.571 1.00 97.56 84 PHE A C 1
ATOM 668 O O . PHE A 1 84 ? -9.792 7.460 -5.713 1.00 97.56 84 PHE A O 1
ATOM 675 N N . ASP A 1 85 ? -9.945 8.847 -7.482 1.00 97.25 85 ASP A N 1
ATOM 676 C CA . ASP A 1 85 ? -11.395 8.763 -7.592 1.00 97.25 85 ASP A CA 1
ATOM 677 C C . ASP A 1 85 ? -11.852 7.443 -8.230 1.00 97.25 85 ASP A C 1
ATOM 679 O O . ASP A 1 85 ? -11.115 6.748 -8.936 1.00 97.25 85 ASP A O 1
ATOM 683 N N . SER A 1 86 ? -13.114 7.105 -7.991 1.00 96.62 86 SER A N 1
ATOM 684 C CA . SER A 1 86 ? -13.768 5.934 -8.575 1.00 96.62 86 SER A CA 1
ATOM 685 C C . SER A 1 86 ? -13.730 5.916 -10.106 1.00 96.62 86 SER A C 1
ATOM 687 O O . SER A 1 86 ? -13.613 4.842 -10.692 1.00 96.62 86 SER A O 1
ATOM 689 N N . TYR A 1 87 ? -13.760 7.080 -10.767 1.00 95.31 87 TYR A N 1
ATOM 690 C CA . TYR A 1 87 ? -13.661 7.178 -12.226 1.00 95.31 87 TYR A CA 1
ATOM 691 C C . TYR A 1 87 ? -12.313 6.669 -12.759 1.00 95.31 87 TYR A C 1
ATOM 693 O O . TYR A 1 87 ? -12.250 6.065 -13.836 1.00 95.31 87 TYR A O 1
ATOM 701 N N . THR A 1 88 ? -11.245 6.888 -11.999 1.00 94.81 88 THR A N 1
ATOM 702 C CA . THR A 1 88 ? -9.899 6.397 -12.279 1.00 94.81 88 THR A CA 1
ATOM 703 C C . THR A 1 88 ? -9.782 4.927 -11.902 1.00 94.81 88 THR A C 1
ATOM 705 O O . THR A 1 88 ? -9.396 4.107 -12.736 1.00 94.81 88 THR A O 1
ATOM 708 N N . THR A 1 89 ? -10.161 4.562 -10.676 1.00 95.44 89 THR A N 1
ATOM 709 C CA . THR A 1 89 ? -9.931 3.202 -10.172 1.00 95.44 89 THR A CA 1
ATOM 710 C C . THR A 1 89 ? -10.813 2.154 -10.847 1.00 95.44 89 THR A C 1
ATOM 712 O O . THR A 1 89 ? -10.406 1.000 -10.945 1.00 95.44 89 THR A O 1
ATOM 715 N N . GLN A 1 90 ? -11.989 2.507 -11.375 1.00 94.12 90 GLN A N 1
ATOM 716 C CA . GLN A 1 90 ? -12.824 1.567 -12.139 1.00 94.12 90 GLN A CA 1
ATOM 717 C C . GLN A 1 90 ? -12.179 1.118 -13.460 1.00 94.12 90 GLN A C 1
ATOM 719 O O . GLN A 1 90 ? -12.615 0.136 -14.048 1.00 94.12 90 GLN A O 1
ATOM 724 N N . LYS A 1 91 ? -11.150 1.831 -13.938 1.00 93.62 91 LYS A N 1
ATOM 725 C CA . LYS A 1 91 ? -10.392 1.470 -15.146 1.00 93.62 91 LYS A CA 1
ATOM 726 C C . LYS A 1 91 ? -9.230 0.525 -14.848 1.00 93.62 91 LYS A C 1
ATOM 728 O O . LYS A 1 91 ? -8.607 0.019 -15.772 1.00 93.62 91 LYS A O 1
ATOM 733 N N . TRP A 1 92 ? -8.912 0.301 -13.575 1.00 94.12 92 TRP A N 1
ATOM 734 C CA . TRP A 1 92 ? -7.852 -0.611 -13.153 1.00 94.12 92 TRP A CA 1
ATOM 735 C C . TRP A 1 92 ? -8.405 -2.031 -13.083 1.00 94.12 92 TRP A C 1
ATOM 737 O O . TRP A 1 92 ? -8.691 -2.562 -12.004 1.00 94.12 92 TRP A O 1
ATOM 747 N N . VAL A 1 93 ? -8.625 -2.602 -14.267 1.00 92.06 93 VAL A N 1
ATOM 748 C CA . VAL A 1 93 ? -9.263 -3.902 -14.461 1.00 92.06 93 VAL A CA 1
ATOM 749 C C . VAL A 1 93 ? -8.511 -4.678 -15.531 1.00 92.06 93 VAL A C 1
ATOM 751 O O . VAL A 1 93 ? -8.285 -4.159 -16.618 1.00 92.06 93 VAL A O 1
ATOM 754 N N . GLN A 1 94 ? -8.184 -5.934 -15.240 1.00 90.56 94 GLN A N 1
ATOM 755 C CA . GLN A 1 94 ? -7.624 -6.881 -16.201 1.00 90.56 94 GLN A CA 1
ATOM 756 C C . GLN A 1 94 ? -8.423 -8.183 -16.128 1.00 90.56 94 GLN A C 1
ATOM 758 O O . GLN A 1 94 ? -8.698 -8.676 -15.034 1.00 90.56 94 GLN A O 1
ATOM 763 N N . ASP A 1 95 ? -8.844 -8.717 -17.276 1.00 90.00 95 ASP A N 1
ATOM 764 C CA . ASP A 1 95 ? -9.644 -9.949 -17.371 1.00 90.00 95 ASP A CA 1
ATOM 765 C C . ASP A 1 95 ? -10.893 -9.943 -16.463 1.00 90.00 95 ASP A C 1
ATOM 767 O O . ASP A 1 95 ? -11.236 -10.932 -15.813 1.00 90.00 95 ASP A O 1
ATOM 771 N N . GLY A 1 96 ? -11.557 -8.784 -16.369 1.00 90.06 96 GLY A N 1
ATOM 772 C CA . GLY A 1 96 ? -12.748 -8.581 -15.534 1.00 90.06 96 GLY A CA 1
ATOM 773 C C . GLY A 1 96 ? -12.482 -8.515 -14.024 1.00 90.06 96 GLY A C 1
ATOM 774 O O . GLY A 1 96 ? -13.433 -8.418 -13.250 1.00 90.06 96 GLY A O 1
ATOM 775 N N . LYS A 1 97 ? -11.218 -8.544 -13.585 1.00 92.62 97 LYS A N 1
ATOM 776 C CA . LYS A 1 97 ? -10.817 -8.469 -12.174 1.00 92.62 97 LYS A CA 1
ATOM 777 C C . LYS A 1 97 ? -10.194 -7.119 -11.853 1.00 92.62 97 LYS A C 1
ATOM 779 O O . LYS A 1 97 ? -9.407 -6.591 -12.634 1.00 92.62 97 LYS A O 1
ATOM 784 N N . LEU A 1 98 ? -10.525 -6.578 -10.683 1.00 94.00 98 LEU A N 1
ATOM 785 C CA . LEU A 1 98 ? -9.898 -5.363 -10.173 1.00 94.00 98 LEU A CA 1
ATOM 786 C C . LEU A 1 98 ? -8.419 -5.632 -9.860 1.00 94.00 98 LEU A C 1
ATOM 788 O O . LEU A 1 98 ? -8.092 -6.577 -9.140 1.00 94.00 98 LEU A O 1
ATOM 792 N N . ILE A 1 99 ? -7.542 -4.770 -10.367 1.00 94.38 99 ILE A N 1
ATOM 793 C CA . ILE A 1 99 ? -6.099 -4.827 -10.113 1.00 94.38 99 ILE A CA 1
ATOM 794 C C . ILE A 1 99 ? -5.612 -3.524 -9.482 1.00 94.38 99 ILE A C 1
ATOM 796 O O . ILE A 1 99 ? -6.296 -2.493 -9.519 1.00 94.38 99 ILE A O 1
ATOM 800 N N . PHE A 1 100 ? -4.431 -3.579 -8.879 1.00 94.69 100 PHE A N 1
ATOM 801 C CA . PHE A 1 100 ? -3.633 -2.411 -8.544 1.00 94.69 100 PHE A CA 1
ATOM 802 C C . PHE A 1 100 ? -2.518 -2.294 -9.594 1.00 94.69 100 PHE A C 1
ATOM 804 O O . PHE A 1 100 ? -1.798 -3.272 -9.797 1.00 94.69 100 PHE A O 1
ATOM 811 N N . PRO A 1 101 ? -2.377 -1.157 -10.305 1.00 93.62 101 PRO A N 1
ATOM 812 C CA . PRO A 1 101 ? -1.448 -1.039 -11.428 1.00 93.62 101 PRO A CA 1
ATOM 813 C C . PRO A 1 101 ? -0.002 -0.842 -10.938 1.00 93.62 101 PRO A C 1
ATOM 815 O O . PRO A 1 101 ? 0.617 0.217 -11.083 1.00 93.62 101 PRO A O 1
ATOM 818 N N . LEU A 1 102 ? 0.522 -1.889 -10.306 1.00 90.31 102 LEU A N 1
ATOM 819 C CA . LEU A 1 102 ? 1.894 -2.005 -9.849 1.00 90.31 102 LEU A CA 1
ATOM 820 C C . LEU A 1 102 ? 2.701 -2.798 -10.876 1.00 90.31 102 LEU A C 1
ATOM 822 O O . LEU A 1 102 ? 2.367 -3.928 -11.223 1.00 90.31 102 LEU A O 1
ATOM 826 N N . HIS A 1 103 ? 3.756 -2.164 -11.370 1.00 84.38 103 HIS A N 1
ATOM 827 C CA . HIS A 1 103 ? 4.747 -2.753 -12.255 1.00 84.38 103 HIS A CA 1
ATOM 828 C C . HIS A 1 103 ? 6.024 -3.050 -11.459 1.00 84.38 103 HIS A C 1
ATOM 830 O O . HIS A 1 103 ? 6.244 -2.473 -10.392 1.00 84.38 103 HIS A O 1
ATOM 836 N N . TRP A 1 104 ? 6.923 -3.873 -12.001 1.00 77.44 104 TRP A N 1
ATOM 837 C CA . TRP A 1 104 ? 8.237 -4.104 -11.383 1.00 77.44 104 TRP A CA 1
ATOM 838 C C . TRP A 1 104 ? 9.076 -2.815 -11.285 1.00 77.44 104 TRP A C 1
ATOM 840 O O . TRP A 1 104 ? 9.823 -2.624 -10.333 1.00 77.44 104 TRP A O 1
ATOM 850 N N . LYS A 1 105 ? 8.865 -1.876 -12.220 1.00 79.56 105 LYS A N 1
ATOM 851 C CA . LYS A 1 105 ? 9.435 -0.511 -12.188 1.00 79.56 105 LYS A CA 1
ATOM 852 C C . LYS A 1 105 ? 8.738 0.446 -11.210 1.00 79.56 105 LYS A C 1
ATOM 854 O O . LYS A 1 105 ? 9.171 1.585 -11.050 1.00 79.56 105 LYS A O 1
ATOM 859 N N . GLY A 1 106 ? 7.651 0.014 -10.574 1.00 84.81 106 GLY A N 1
ATOM 860 C CA . GLY A 1 106 ? 6.885 0.796 -9.611 1.00 84.81 106 GLY A CA 1
ATOM 861 C C . GLY A 1 106 ? 5.426 1.023 -10.000 1.00 84.81 106 GLY A C 1
ATOM 862 O O . GLY A 1 106 ? 4.918 0.536 -11.009 1.00 84.81 106 GLY A O 1
ATOM 863 N N . PHE A 1 107 ? 4.727 1.764 -9.147 1.00 89.94 107 PHE A N 1
ATOM 864 C CA . PHE A 1 107 ? 3.318 2.091 -9.328 1.00 89.94 107 PHE A CA 1
ATOM 865 C C . PHE A 1 107 ? 3.134 3.159 -10.406 1.00 89.94 107 PHE A C 1
ATOM 867 O O . PHE A 1 107 ? 3.716 4.242 -10.324 1.00 89.94 107 PHE A O 1
ATOM 874 N N . THR A 1 108 ? 2.275 2.869 -11.383 1.00 89.00 108 THR A N 1
ATOM 875 C CA . THR A 1 108 ? 1.837 3.841 -12.386 1.00 89.00 108 THR A CA 1
ATOM 876 C C . THR A 1 108 ? 0.313 3.837 -12.413 1.00 89.00 108 THR A C 1
ATOM 878 O O . THR A 1 108 ? -0.269 2.814 -12.749 1.00 89.00 108 THR A O 1
ATOM 881 N N . PRO A 1 109 ? -0.381 4.951 -12.115 1.00 88.00 109 PRO A N 1
ATOM 882 C CA . PRO A 1 109 ? -1.846 4.991 -12.029 1.00 88.00 109 PRO A CA 1
ATOM 883 C C . PRO A 1 109 ? -2.537 4.984 -13.407 1.00 88.00 109 PRO A C 1
ATOM 885 O O . PRO A 1 109 ? -3.558 5.640 -13.616 1.00 88.00 109 PRO A O 1
ATOM 888 N N . LYS A 1 110 ? -1.967 4.269 -14.377 1.00 83.94 110 LYS A N 1
ATOM 889 C CA . LYS A 1 110 ? -2.480 4.092 -15.732 1.00 83.94 110 LYS A CA 1
ATOM 890 C C . LYS A 1 110 ? -2.502 2.605 -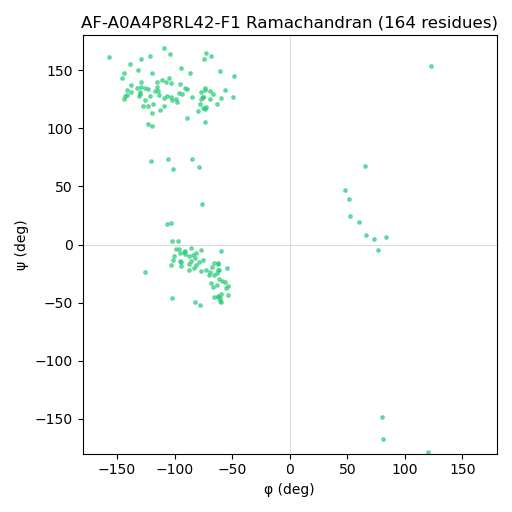16.035 1.00 83.94 110 LYS A C 1
ATOM 892 O O . LYS A 1 110 ? -1.545 1.900 -15.734 1.00 83.94 110 LYS A O 1
ATOM 897 N N . PHE A 1 111 ? -3.599 2.155 -16.627 1.00 78.25 111 PHE A N 1
ATOM 898 C CA . PHE A 1 111 ? -3.659 0.804 -17.154 1.00 78.25 111 PHE A CA 1
ATOM 899 C C . PHE A 1 111 ? -2.822 0.726 -18.431 1.00 78.25 111 PHE A C 1
ATOM 901 O O . PHE A 1 111 ? -2.933 1.599 -19.294 1.00 78.25 111 PHE A O 1
ATOM 908 N N . ASP A 1 112 ? -2.000 -0.309 -18.517 1.00 81.38 112 ASP A N 1
ATOM 909 C CA . ASP A 1 112 ? -1.225 -0.669 -19.697 1.00 81.38 112 ASP A CA 1
ATOM 910 C C . ASP A 1 112 ? -1.771 -2.000 -20.225 1.00 81.38 112 ASP A C 1
ATOM 912 O O . ASP A 1 112 ? -1.724 -3.011 -19.525 1.00 81.38 112 ASP A O 1
ATOM 916 N N . PHE A 1 113 ? -2.341 -1.978 -21.431 1.00 77.12 113 PHE A N 1
ATOM 917 C CA . PHE A 1 113 ? -2.970 -3.154 -22.039 1.00 77.12 113 PHE A CA 1
ATOM 918 C C . PHE A 1 113 ? -1.953 -4.229 -22.429 1.00 77.12 113 PHE A C 1
ATOM 920 O O . PHE A 1 113 ? -2.321 -5.402 -22.500 1.00 77.12 113 PHE A O 1
ATOM 927 N N . ASP A 1 114 ? -0.695 -3.846 -22.644 1.00 82.44 114 ASP A N 1
ATOM 928 C CA . ASP A 1 114 ? 0.356 -4.765 -23.074 1.00 82.44 114 ASP A CA 1
ATOM 929 C C . ASP A 1 114 ? 1.035 -5.447 -21.874 1.00 82.44 114 ASP A C 1
ATOM 931 O O . ASP A 1 114 ? 1.664 -6.501 -22.010 1.00 82.44 114 ASP A O 1
ATOM 935 N N . TYR A 1 115 ? 0.864 -4.900 -20.664 1.00 83.19 115 TYR A N 1
ATOM 936 C CA . TYR A 1 115 ? 1.435 -5.472 -19.452 1.00 83.19 115 TYR A CA 1
ATOM 937 C C . TYR A 1 115 ? 0.505 -6.497 -18.798 1.00 83.19 115 TYR A C 1
ATOM 939 O O . TYR A 1 115 ? -0.488 -6.180 -18.145 1.00 83.19 115 TYR A O 1
ATOM 947 N N . THR A 1 116 ? 0.886 -7.770 -18.890 1.00 83.62 116 THR A N 1
ATOM 948 C CA . THR A 1 116 ? 0.091 -8.870 -18.321 1.00 83.62 116 THR A CA 1
ATOM 949 C C . THR A 1 116 ? 0.338 -9.122 -16.831 1.00 83.62 116 THR A C 1
ATOM 951 O O . THR A 1 116 ? -0.391 -9.910 -16.223 1.00 83.62 116 THR A O 1
ATOM 954 N N . GLY A 1 117 ? 1.344 -8.474 -16.235 1.00 84.62 117 GLY A N 1
ATOM 955 C CA . GLY A 1 117 ? 1.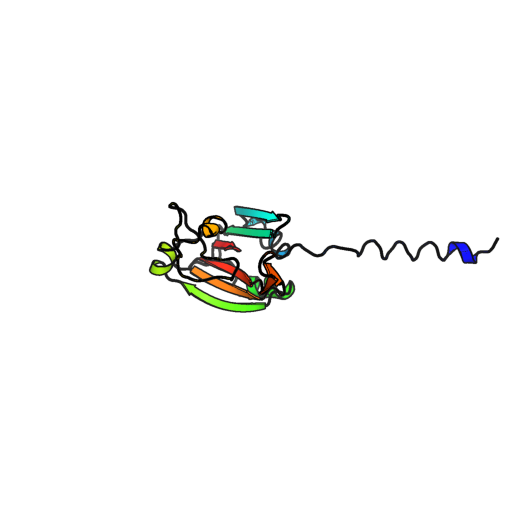754 -8.709 -14.850 1.00 84.62 117 GLY A CA 1
ATOM 956 C C . GLY A 1 117 ? 0.821 -8.109 -13.796 1.00 84.62 117 GLY A C 1
ATOM 957 O O . GLY A 1 117 ? 0.899 -8.515 -12.641 1.00 84.62 117 GLY A O 1
ATOM 958 N N . PHE A 1 118 ? -0.118 -7.218 -14.147 1.00 87.19 118 PHE A N 1
ATOM 959 C CA . PHE A 1 118 ? -1.025 -6.633 -13.145 1.00 87.19 118 PHE A CA 1
ATOM 960 C C . PHE A 1 118 ? -1.938 -7.662 -12.473 1.00 87.19 118 PHE A C 1
ATOM 962 O O . PHE A 1 118 ? -2.332 -7.469 -11.325 1.00 87.19 118 PHE A O 1
ATOM 969 N N . LYS A 1 119 ? -2.218 -8.793 -13.135 1.00 86.38 119 LYS A N 1
ATOM 970 C CA . LYS A 1 119 ? -2.939 -9.933 -12.541 1.00 86.38 119 LYS A CA 1
ATOM 971 C C . LYS A 1 119 ? -2.309 -10.443 -11.240 1.00 86.38 119 LYS A C 1
ATOM 973 O O . LYS A 1 119 ? -2.963 -11.143 -10.471 1.00 86.38 119 LYS A O 1
ATOM 978 N N . GLU A 1 120 ? -1.034 -10.136 -11.015 1.00 87.50 120 GLU A N 1
ATOM 979 C CA . GLU A 1 120 ? -0.299 -10.516 -9.817 1.00 87.50 120 GLU A CA 1
ATOM 980 C C . GLU A 1 120 ? -0.596 -9.642 -8.600 1.00 87.50 120 GLU A C 1
ATOM 982 O O . GLU A 1 120 ? -0.282 -10.070 -7.488 1.00 87.50 120 GLU A O 1
ATOM 987 N N . PHE A 1 121 ? -1.220 -8.482 -8.812 1.00 90.75 121 PHE A N 1
ATOM 988 C CA . PHE A 1 121 ? -1.551 -7.483 -7.801 1.00 90.75 121 PHE A CA 1
ATOM 989 C C . PHE A 1 121 ? -3.070 -7.250 -7.773 1.00 90.75 121 PHE A C 1
ATOM 991 O O . PHE A 1 121 ? -3.556 -6.217 -8.250 1.00 90.75 121 PHE A O 1
ATOM 998 N N . PRO A 1 122 ? -3.859 -8.219 -7.269 1.00 92.88 122 PRO A N 1
ATOM 999 C CA . PRO A 1 122 ? -5.298 -8.043 -7.131 1.00 92.88 122 PRO A CA 1
ATOM 1000 C C . PRO A 1 122 ? -5.618 -6.877 -6.196 1.00 92.88 122 PRO A C 1
ATOM 1002 O O . PRO A 1 122 ? -4.892 -6.590 -5.246 1.00 92.88 122 PRO A O 1
ATOM 1005 N N . ARG A 1 123 ? -6.752 -6.226 -6.452 1.00 94.31 123 ARG A N 1
ATOM 1006 C CA . ARG A 1 123 ? -7.276 -5.166 -5.593 1.00 94.31 123 ARG A CA 1
ATOM 1007 C C . ARG A 1 123 ? -8.684 -5.522 -5.136 1.00 94.31 123 ARG A C 1
ATOM 1009 O O . ARG A 1 123 ? -9.593 -5.608 -5.951 1.00 94.31 123 ARG A O 1
ATOM 1016 N N . TRP A 1 124 ? -8.883 -5.654 -3.829 1.00 95.19 124 TRP A N 1
ATOM 1017 C CA . TRP A 1 124 ? -10.205 -5.935 -3.249 1.00 95.19 124 TRP A CA 1
ATOM 1018 C C . TRP A 1 124 ? -11.024 -4.671 -2.962 1.00 95.19 124 TRP A C 1
ATOM 1020 O O . TRP A 1 124 ? -12.250 -4.717 -2.914 1.00 95.19 124 TRP A O 1
ATOM 1030 N N . ILE A 1 125 ? -10.356 -3.524 -2.820 1.00 95.19 125 ILE A N 1
ATOM 1031 C CA . ILE A 1 125 ? -10.999 -2.239 -2.541 1.00 95.19 125 ILE A CA 1
ATOM 1032 C C . ILE A 1 125 ? -11.460 -1.582 -3.844 1.00 95.19 125 ILE A C 1
ATOM 1034 O O . ILE A 1 125 ? -10.652 -1.353 -4.743 1.00 95.19 125 ILE A O 1
ATOM 1038 N N . SER A 1 126 ? -12.733 -1.194 -3.924 1.00 93.75 126 SER A N 1
ATOM 1039 C CA . SER A 1 126 ? -13.314 -0.453 -5.055 1.00 93.75 126 SER A CA 1
ATOM 1040 C C . SER A 1 126 ? -13.648 1.005 -4.695 1.00 93.75 126 SER A C 1
ATOM 1042 O O . SER A 1 126 ? -13.618 1.387 -3.527 1.00 93.75 126 SER A O 1
ATOM 1044 N N . GLY A 1 127 ? -13.969 1.829 -5.700 1.00 96.00 127 GLY A N 1
ATOM 1045 C CA . GLY A 1 127 ? -14.383 3.221 -5.498 1.00 96.00 127 GLY A CA 1
ATOM 1046 C C . GLY A 1 127 ? -13.222 4.194 -5.269 1.00 96.00 127 GLY A C 1
ATOM 1047 O O . GLY A 1 127 ? -12.139 4.018 -5.830 1.00 96.00 127 GLY A O 1
ATOM 1048 N N . ASN A 1 128 ? -13.473 5.243 -4.483 1.00 97.88 128 ASN A N 1
ATOM 1049 C CA . ASN A 1 128 ? -12.446 6.204 -4.087 1.00 97.88 128 ASN A CA 1
ATOM 1050 C C . ASN A 1 128 ? -11.459 5.525 -3.129 1.00 97.88 128 ASN A C 1
ATOM 1052 O O . ASN A 1 128 ? -11.874 4.885 -2.157 1.00 97.88 128 ASN A O 1
ATOM 1056 N N . ILE A 1 129 ? -10.163 5.682 -3.388 1.00 98.00 129 ILE A N 1
ATOM 1057 C CA . ILE A 1 129 ? -9.109 5.084 -2.566 1.00 98.00 129 ILE A CA 1
ATOM 1058 C C . ILE A 1 129 ? -8.045 6.109 -2.205 1.00 98.00 129 ILE A C 1
ATOM 1060 O O . ILE A 1 129 ? -7.748 7.014 -2.984 1.00 98.00 129 ILE A O 1
ATOM 1064 N N . LEU A 1 130 ? -7.422 5.910 -1.052 1.00 98.38 130 LEU A N 1
ATOM 1065 C CA . LEU A 1 130 ? -6.176 6.554 -0.666 1.00 98.38 130 LEU A CA 1
ATOM 1066 C C . LEU A 1 130 ? -5.037 5.548 -0.836 1.00 98.38 130 LEU A C 1
ATOM 1068 O O . LEU A 1 130 ? -5.099 4.455 -0.285 1.00 98.38 130 LEU A O 1
ATOM 1072 N N . VAL A 1 131 ? -3.994 5.926 -1.567 1.00 98.06 131 VAL A N 1
ATOM 1073 C CA . VAL A 1 131 ? -2.760 5.152 -1.714 1.00 98.06 131 VAL A CA 1
ATOM 1074 C C . VAL A 1 131 ? -1.648 5.870 -0.960 1.00 98.06 131 VAL A C 1
ATOM 1076 O O . VAL A 1 131 ? -1.305 7.007 -1.283 1.00 98.06 131 VAL A O 1
ATOM 1079 N N . MET A 1 132 ? -1.078 5.205 0.037 1.00 98.19 132 MET A N 1
ATOM 1080 C CA . MET A 1 132 ? 0.132 5.629 0.735 1.00 98.19 132 MET A CA 1
ATOM 1081 C C . MET A 1 132 ? 1.317 4.865 0.153 1.00 98.19 132 MET A C 1
ATOM 1083 O O . MET A 1 132 ? 1.288 3.637 0.114 1.00 98.19 132 MET A O 1
ATOM 1087 N N . SER A 1 133 ? 2.348 5.570 -0.307 1.00 96.56 133 SER A N 1
ATOM 1088 C CA . SER A 1 133 ? 3.587 4.952 -0.786 1.00 96.56 133 SER A CA 1
ATOM 1089 C C . SER A 1 133 ? 4.692 5.092 0.253 1.00 96.56 133 SER A C 1
ATOM 1091 O O . SER A 1 133 ? 4.840 6.146 0.874 1.00 96.56 133 SER A O 1
ATOM 1093 N N . PHE A 1 134 ? 5.477 4.035 0.434 1.00 96.00 134 PHE A N 1
ATOM 1094 C CA . PHE A 1 134 ? 6.551 3.957 1.415 1.00 96.00 134 PHE A CA 1
ATOM 1095 C C . PHE A 1 134 ? 7.864 3.577 0.739 1.00 96.00 134 PHE A C 1
ATOM 1097 O O . PHE A 1 134 ? 7.917 2.627 -0.040 1.00 96.00 134 PHE A O 1
ATOM 1104 N N . THR A 1 135 ? 8.942 4.274 1.083 1.00 93.88 135 THR A N 1
ATOM 1105 C CA . THR A 1 135 ? 10.303 3.817 0.797 1.00 93.88 135 THR A CA 1
ATOM 1106 C C . THR A 1 135 ? 10.649 2.706 1.781 1.00 93.88 135 THR A C 1
ATOM 1108 O O . THR A 1 135 ? 10.533 2.903 2.990 1.00 93.88 135 THR A O 1
ATOM 1111 N N . THR A 1 136 ? 11.081 1.549 1.278 1.00 91.38 136 THR A N 1
ATOM 1112 C CA . THR A 1 136 ? 11.313 0.355 2.113 1.00 91.38 136 THR A CA 1
ATOM 1113 C C . THR A 1 136 ? 12.787 0.101 2.441 1.00 91.38 136 THR A C 1
ATOM 1115 O O . THR A 1 136 ? 13.089 -0.736 3.284 1.00 91.38 136 THR A O 1
ATOM 1118 N N . GLY A 1 137 ? 13.705 0.785 1.748 1.00 87.69 137 GLY A N 1
ATOM 1119 C CA . GLY A 1 137 ? 15.149 0.532 1.825 1.00 87.69 137 GLY A CA 1
ATOM 1120 C C . GLY A 1 137 ? 15.621 -0.709 1.054 1.00 87.69 137 GLY A C 1
ATOM 1121 O O . GLY A 1 137 ? 16.825 -0.929 0.959 1.00 87.69 137 GLY A O 1
ATOM 1122 N N . TYR A 1 138 ? 14.708 -1.499 0.476 1.00 85.81 138 TYR A N 1
ATOM 1123 C CA . TYR A 1 138 ? 15.052 -2.643 -0.369 1.00 85.81 138 TYR A CA 1
ATOM 1124 C C . TYR A 1 138 ? 15.267 -2.220 -1.825 1.00 85.81 138 TYR A C 1
ATOM 1126 O O . TYR A 1 138 ? 14.596 -1.320 -2.337 1.00 85.81 138 TYR A O 1
ATOM 1134 N N . ILE A 1 139 ? 16.168 -2.922 -2.508 1.00 84.81 139 ILE A N 1
ATOM 1135 C CA . ILE A 1 139 ? 16.458 -2.758 -3.934 1.00 84.81 139 ILE A CA 1
ATOM 1136 C C . ILE A 1 139 ? 16.040 -4.046 -4.646 1.00 84.81 139 ILE A C 1
ATOM 1138 O O . ILE A 1 139 ? 16.351 -5.145 -4.189 1.00 84.81 139 ILE A O 1
ATOM 1142 N N . SER A 1 140 ? 15.309 -3.898 -5.745 1.00 80.38 140 SER A N 1
ATOM 1143 C CA . SER A 1 140 ? 15.042 -4.966 -6.702 1.00 80.38 140 SER A CA 1
ATOM 1144 C C . SER A 1 140 ? 16.066 -4.869 -7.826 1.00 80.38 140 SER A C 1
ATOM 1146 O O . SER A 1 140 ? 16.392 -3.764 -8.259 1.00 80.38 140 SER A O 1
ATOM 1148 N N . ILE A 1 141 ? 16.581 -6.013 -8.268 1.00 82.00 141 ILE A N 1
ATOM 1149 C CA . ILE A 1 141 ? 17.563 -6.096 -9.348 1.00 82.00 141 ILE A CA 1
ATOM 1150 C C . ILE A 1 141 ? 16.942 -6.921 -10.466 1.00 82.00 141 ILE A C 1
ATOM 1152 O O . ILE A 1 141 ? 16.579 -8.081 -10.256 1.00 82.00 141 ILE A O 1
ATOM 1156 N N . ASP A 1 142 ? 16.831 -6.328 -11.648 1.00 81.38 142 ASP A N 1
ATOM 1157 C CA . ASP A 1 142 ? 16.490 -7.063 -12.856 1.00 81.38 142 ASP A CA 1
ATOM 1158 C C . ASP A 1 142 ? 17.700 -7.910 -13.278 1.00 81.38 142 ASP A C 1
ATOM 1160 O O . ASP A 1 142 ? 18.786 -7.394 -13.538 1.00 81.38 142 ASP A O 1
ATOM 1164 N N . LEU A 1 143 ? 17.542 -9.234 -13.305 1.00 81.69 143 LEU A N 1
ATOM 1165 C CA . LEU A 1 143 ? 18.668 -10.145 -13.530 1.00 81.69 143 LEU A CA 1
ATOM 1166 C C . LEU A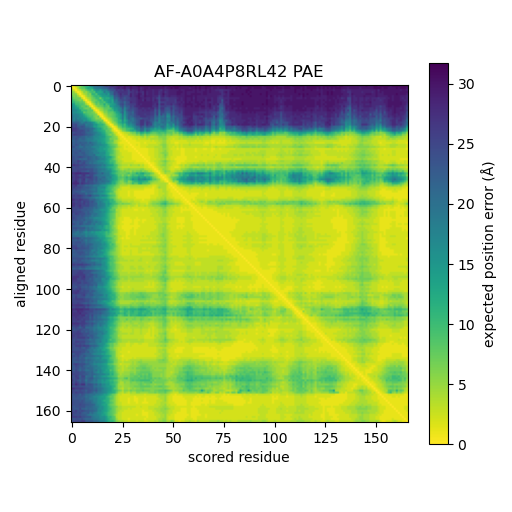 1 143 ? 19.175 -10.144 -14.977 1.00 81.69 143 LEU A C 1
ATOM 1168 O O . LEU A 1 143 ? 20.322 -10.523 -15.210 1.00 81.69 143 LEU A O 1
ATOM 1172 N N . GLU A 1 144 ? 18.353 -9.724 -15.938 1.00 84.19 144 GLU A N 1
ATOM 1173 C CA . GLU A 1 144 ? 18.725 -9.666 -17.352 1.00 84.19 144 GLU A CA 1
ATOM 1174 C C . GLU A 1 144 ? 19.505 -8.384 -17.658 1.00 84.19 144 GLU A C 1
ATOM 1176 O O . GLU A 1 144 ? 20.581 -8.419 -18.254 1.00 84.19 144 GLU A O 1
ATOM 1181 N N . THR A 1 145 ? 18.974 -7.250 -17.214 1.00 87.38 145 THR A N 1
ATOM 1182 C CA . THR A 1 145 ? 19.487 -5.912 -17.529 1.00 87.38 145 THR A CA 1
ATOM 1183 C C . THR A 1 145 ? 20.443 -5.365 -16.473 1.00 87.38 145 THR A C 1
ATOM 1185 O O . THR A 1 145 ? 21.155 -4.401 -16.750 1.00 87.38 145 THR A O 1
ATOM 1188 N N . GLN A 1 146 ? 20.479 -5.975 -15.281 1.00 88.62 146 GLN A N 1
ATOM 1189 C CA . GLN A 1 146 ? 21.182 -5.477 -14.092 1.00 88.62 146 GLN A CA 1
ATOM 1190 C C . GLN A 1 146 ? 20.675 -4.097 -13.630 1.00 88.62 146 GLN A C 1
ATOM 1192 O O . GLN A 1 146 ? 21.372 -3.382 -12.912 1.00 88.62 146 GLN A O 1
ATOM 1197 N N . GLU A 1 147 ? 19.466 -3.700 -14.043 1.00 87.94 147 GLU A N 1
ATOM 1198 C CA . GLU A 1 147 ? 18.827 -2.464 -13.591 1.0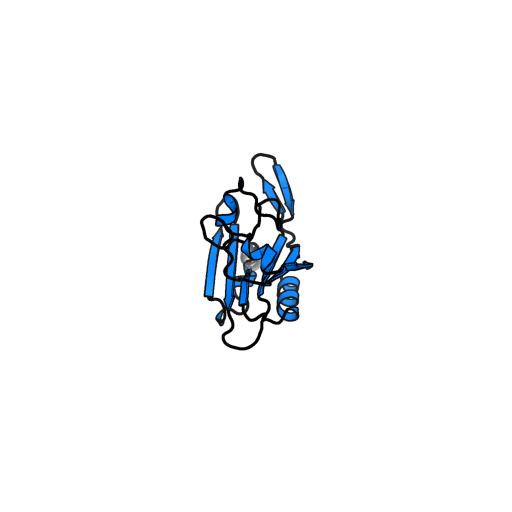0 87.94 147 GLU A CA 1
ATOM 1199 C C . GLU A 1 147 ? 18.437 -2.597 -12.110 1.00 87.94 147 GLU A C 1
ATOM 1201 O O . GLU A 1 147 ? 17.718 -3.520 -11.721 1.00 87.94 147 GLU A O 1
ATOM 1206 N N . GLU A 1 148 ? 18.905 -1.661 -11.282 1.00 87.12 148 GLU A N 1
ATOM 1207 C CA . GLU A 1 148 ? 18.546 -1.573 -9.866 1.00 87.12 148 GLU A CA 1
ATOM 1208 C C . GLU A 1 148 ? 17.399 -0.582 -9.655 1.00 87.12 148 GLU A C 1
ATOM 1210 O O . GLU A 1 148 ? 17.453 0.570 -10.096 1.00 87.12 148 GLU A O 1
ATOM 1215 N N . ILE A 1 149 ? 16.365 -1.007 -8.930 1.00 84.75 149 ILE A N 1
ATOM 1216 C CA . ILE A 1 149 ? 15.184 -0.191 -8.646 1.00 84.75 149 ILE A CA 1
ATOM 1217 C C . ILE A 1 149 ? 14.869 -0.221 -7.155 1.00 84.75 149 ILE A C 1
ATOM 1219 O O . ILE A 1 149 ? 14.715 -1.278 -6.543 1.00 84.75 149 ILE A O 1
ATOM 1223 N N . ASN A 1 150 ? 14.697 0.962 -6.563 1.00 85.44 150 ASN A N 1
ATOM 1224 C CA . ASN A 1 150 ? 14.221 1.081 -5.188 1.00 85.44 150 ASN A CA 1
ATOM 1225 C C . ASN A 1 150 ? 12.805 0.505 -5.058 1.00 85.44 150 ASN A C 1
ATOM 1227 O O . ASN A 1 150 ? 11.859 0.984 -5.690 1.00 85.44 150 ASN A O 1
ATOM 1231 N N . THR A 1 151 ? 12.654 -0.491 -4.190 1.00 81.94 151 THR A N 1
ATOM 1232 C CA . THR A 1 151 ? 11.372 -1.133 -3.912 1.00 81.94 151 THR A CA 1
ATOM 1233 C C . THR A 1 151 ? 10.538 -0.230 -3.010 1.00 81.94 151 THR A C 1
ATOM 1235 O O . THR A 1 151 ? 10.972 0.164 -1.922 1.00 81.94 151 THR A O 1
ATOM 1238 N N . ASN A 1 152 ? 9.319 0.084 -3.447 1.00 88.38 152 ASN A N 1
ATOM 1239 C CA . ASN A 1 152 ? 8.350 0.825 -2.645 1.00 88.38 152 ASN A CA 1
ATOM 1240 C C . ASN A 1 152 ? 7.263 -0.122 -2.131 1.00 88.38 152 ASN A C 1
ATOM 1242 O O . ASN A 1 152 ? 6.840 -1.026 -2.847 1.00 88.38 152 ASN A O 1
ATOM 1246 N N . GLY A 1 153 ? 6.806 0.115 -0.906 1.00 93.44 153 GLY A N 1
ATOM 1247 C CA . GLY A 1 153 ? 5.614 -0.507 -0.347 1.00 93.44 153 GLY A CA 1
ATOM 1248 C C . GLY A 1 153 ? 4.406 0.393 -0.562 1.00 93.44 153 GLY A C 1
ATOM 1249 O O . GLY A 1 153 ? 4.547 1.617 -0.634 1.00 93.44 153 GLY A O 1
ATOM 1250 N N . PHE A 1 154 ? 3.222 -0.198 -0.659 1.00 96.12 154 PHE A N 1
ATOM 1251 C CA . PHE A 1 154 ? 1.983 0.544 -0.857 1.00 96.12 154 PHE A CA 1
ATOM 1252 C C . PHE A 1 154 ? 0.961 0.108 0.179 1.00 96.12 154 PHE A C 1
ATOM 1254 O O . PHE A 1 154 ? 0.866 -1.065 0.488 1.00 96.12 154 PHE A O 1
ATOM 1261 N N . ILE A 1 155 ? 0.204 1.055 0.721 1.00 97.69 155 ILE A N 1
ATOM 1262 C CA . ILE A 1 155 ? -1.001 0.759 1.492 1.00 97.69 155 ILE A CA 1
ATOM 1263 C C . ILE A 1 155 ? -2.164 1.453 0.801 1.00 97.69 155 ILE A C 1
ATOM 1265 O O . ILE A 1 155 ? -2.115 2.655 0.538 1.00 97.69 155 ILE A O 1
ATOM 1269 N N . ILE A 1 156 ? -3.218 0.702 0.523 1.00 98.12 156 ILE A N 1
ATOM 1270 C CA . ILE A 1 156 ? -4.455 1.176 -0.081 1.00 98.12 156 ILE A CA 1
ATOM 1271 C C . ILE A 1 156 ? -5.524 1.191 1.002 1.00 98.12 156 ILE A C 1
ATOM 1273 O O . ILE A 1 156 ? -5.759 0.175 1.643 1.00 98.12 156 ILE A O 1
ATOM 1277 N N . LEU A 1 157 ? -6.200 2.318 1.179 1.00 98.50 157 LEU A N 1
ATOM 1278 C CA . LEU A 1 157 ? -7.356 2.475 2.056 1.00 98.50 157 LEU A CA 1
ATOM 1279 C C . LEU A 1 157 ? -8.583 2.806 1.215 1.00 98.50 157 LEU A C 1
ATOM 1281 O O . LEU A 1 157 ? -8.505 3.607 0.281 1.00 98.50 157 LEU A O 1
ATOM 1285 N N . ASN A 1 158 ? -9.729 2.224 1.561 1.00 98.12 158 ASN A N 1
ATOM 1286 C CA . ASN A 1 158 ? -10.997 2.673 0.998 1.00 98.12 158 ASN A CA 1
ATOM 1287 C C . ASN A 1 158 ? -11.410 4.034 1.593 1.00 98.12 158 ASN A C 1
ATOM 1289 O O . ASN A 1 158 ? -10.893 4.461 2.624 1.00 98.12 158 ASN A O 1
ATOM 1293 N N . GLU A 1 159 ? -12.369 4.715 0.966 1.00 97.00 159 GLU A N 1
ATOM 1294 C CA . GLU A 1 159 ? -12.860 6.030 1.414 1.00 97.00 159 GLU A CA 1
ATOM 1295 C C . GLU A 1 159 ? -13.307 6.060 2.885 1.00 97.00 159 GLU A C 1
ATOM 1297 O O . GLU A 1 159 ? -13.088 7.041 3.592 1.00 97.00 159 GLU A O 1
ATOM 1302 N N . LYS A 1 160 ? -13.901 4.962 3.363 1.00 97.44 160 LYS A N 1
ATOM 1303 C CA . LYS A 1 160 ? -14.378 4.819 4.747 1.00 97.44 160 LYS A CA 1
ATOM 1304 C C . LYS A 1 160 ? -13.274 4.439 5.731 1.00 97.44 160 LYS A C 1
ATOM 1306 O O . LYS A 1 160 ? -13.543 4.376 6.926 1.00 97.44 160 LYS A O 1
ATOM 1311 N N . GLN A 1 161 ? -12.074 4.140 5.239 1.00 97.75 161 GLN A N 1
ATOM 1312 C CA . GLN A 1 161 ? -10.933 3.625 5.992 1.00 97.75 161 GLN A CA 1
ATOM 1313 C C . GLN A 1 161 ? -11.257 2.385 6.839 1.00 97.75 161 GLN A C 1
ATOM 1315 O O . GLN A 1 161 ? -10.596 2.132 7.836 1.00 97.75 161 GLN A O 1
ATOM 1320 N N . ASN A 1 162 ? -12.274 1.600 6.486 1.00 97.69 162 ASN A N 1
ATOM 1321 C CA . ASN A 1 162 ? -12.624 0.363 7.197 1.00 97.69 162 ASN A CA 1
ATOM 1322 C C . ASN A 1 162 ? -12.142 -0.896 6.464 1.00 97.69 162 ASN A C 1
ATOM 1324 O O . ASN A 1 162 ? -12.397 -2.013 6.909 1.00 97.69 162 ASN A O 1
ATOM 1328 N N . GLU A 1 163 ? -11.444 -0.712 5.350 1.00 98.12 163 GLU A N 1
ATOM 1329 C CA . GLU A 1 163 ? -10.840 -1.760 4.544 1.00 98.12 163 GLU A CA 1
ATOM 1330 C C . GLU A 1 163 ? -9.488 -1.243 4.046 1.00 98.12 163 GLU A C 1
ATOM 1332 O O . GLU A 1 163 ? -9.395 -0.097 3.588 1.00 98.12 163 GLU A O 1
ATOM 1337 N N . MET A 1 164 ? -8.443 -2.062 4.175 1.00 97.69 164 MET A N 1
ATOM 1338 C CA . MET A 1 164 ? -7.098 -1.707 3.730 1.00 97.69 164 MET A CA 1
ATOM 1339 C C . MET A 1 164 ? -6.396 -2.876 3.041 1.00 97.69 164 MET A C 1
ATOM 1341 O O . MET A 1 164 ? -6.753 -4.032 3.242 1.00 97.69 164 MET A O 1
ATOM 1345 N N . THR A 1 165 ? -5.429 -2.582 2.180 1.00 97.31 165 THR A N 1
ATOM 1346 C CA . THR A 1 165 ? -4.606 -3.585 1.487 1.00 97.31 165 THR A CA 1
ATOM 1347 C C . THR A 1 165 ? -3.154 -3.132 1.476 1.00 97.31 165 THR A C 1
ATOM 1349 O O . THR A 1 165 ? -2.907 -1.955 1.229 1.00 97.31 165 THR A O 1
ATOM 1352 N N . LEU A 1 166 ? -2.231 -4.052 1.742 1.00 94.50 166 LEU A N 1
ATOM 1353 C CA . LEU A 1 166 ? -0.790 -3.924 1.507 1.00 94.50 166 LEU A CA 1
ATOM 1354 C C . LEU A 1 166 ? -0.472 -4.504 0.133 1.00 94.50 166 LEU A C 1
ATOM 1356 O O . LEU A 1 166 ? -0.951 -5.636 -0.095 1.00 94.50 166 LEU A O 1
#

Nearest PDB structures (foldseek):
  7jsr-assembly1_A  TM=3.348E-01  e=1.458E+00  Mycolicibacterium smegmatis MC2 155

Secondary structure (DSSP, 8-state):
--TTTTSSSSSSSSTTSSS---PPTTGGGGGTTGGGEEEEEEEEETTEEEEEEEEE-SSS---HHHHHHHHHHTT-EEEEEEEE-HHHHTT-EETTEEB--EETTEE-SS--SS-GGGGGSB----SSEEEEEEEEEEEEE-TTT--EEEEEEEEEEETTSSEEE-

Foldseek 3Di:
DDPVVVVPVPPPVVVVVVPDPPPAQVNLCCPPVVVQWDDWDWDQDPQGIDTKIKGFAPDDADDPVVVQVSCVVLPKHWDDKDKDFLVQQVQCDDPNFRFQQADPQGGDSDDDPVDPCRVVGGDPAHGMKMKIKIQRVDWRADPPPRDIHGDIDIKIAHPRNRMIMD